Protein AF-A0A965W426-F1 (afdb_monomer_lite)

Secondary structure (DSSP, 8-state):
-PPPPGGGSPPPSS--TT-EEEEEE-SSSS-EEEEEEHHHHHTS-S----S------SS------S------SS----SS-----TT--S--EEEEETTEEEEEEEETTTTEEEES-SS-SSSEEE-SS-----S----SSTT--PPTT-EEE-SSEEEEEEETTEEEEEE----

Foldseek 3Di:
DDDDDPVRDDDDPDDDQQDWDWDFDDPDNDTDTDIDGNCNQPPPDPDDDDPDDDDDDPDDDDDPDPDDDDPDPDDDDDPDDDDDPPVLDQDKDADDDPPARRCWIQGSVVCAIEHRDHDAPDNYHYPDPDDDDPDADDAPDQQHQDAAQDWGHDPFWIWGRNHGRGIDIDTDDDD

Radius of gyration: 30.1 Å; chains: 1; bounding box: 62×37×84 Å

Sequence (175 aa):
MADKKVTQLTALTAPANNDILLIVDDPSGAPVSKKITIENLLGNTTRLTIASANVASNSTFTLAAEDFVFDANVSTTFTRGLVINEDGADSDTRIESDNSANALFVDASTDRVGVLCNDPNTAIDINSNSIRIRTSSTPASSSDAWKAGTIRWDTNYIYVAVADGTIKRASLLTF

pLDDT: mean 92.24, std 7.51, range [57.41, 98.62]

Structure (mmCIF, N/CA/C/O backbone):
data_AF-A0A965W426-F1
#
_entry.id   AF-A0A965W426-F1
#
loop_
_atom_site.group_PDB
_atom_site.id
_atom_site.type_symbol
_atom_site.label_atom_id
_atom_site.label_alt_id
_atom_site.label_comp_id
_atom_site.label_asym_id
_atom_site.label_entity_id
_atom_site.label_seq_id
_atom_site.pdbx_PDB_ins_code
_atom_site.Cartn_x
_atom_site.Cartn_y
_atom_site.Cartn_z
_atom_site.occupancy
_atom_site.B_iso_or_equiv
_atom_site.auth_seq_id
_atom_site.auth_comp_id
_atom_site.auth_asym_id
_atom_site.auth_atom_id
_atom_site.pdbx_PDB_model_num
ATOM 1 N N . MET A 1 1 ? -25.844 -16.690 55.870 1.00 57.41 1 MET A N 1
ATOM 2 C CA . MET A 1 1 ? -24.480 -16.521 55.319 1.00 57.41 1 MET A CA 1
ATOM 3 C C . MET A 1 1 ? -24.112 -15.064 55.554 1.00 57.41 1 MET A C 1
ATOM 5 O O . MET A 1 1 ? -24.983 -14.237 55.339 1.00 57.41 1 MET A O 1
ATOM 9 N N . ALA A 1 2 ? -22.939 -14.754 56.111 1.00 73.62 2 ALA A N 1
ATOM 10 C CA . ALA A 1 2 ? -22.577 -13.364 56.406 1.00 73.62 2 ALA A CA 1
ATOM 11 C C . ALA A 1 2 ? -22.294 -12.593 55.107 1.00 73.62 2 ALA A C 1
ATOM 13 O O . ALA A 1 2 ? -21.660 -13.147 54.204 1.00 73.62 2 ALA A O 1
ATOM 14 N N . ASP A 1 3 ? -22.735 -11.338 55.032 1.00 80.31 3 ASP A N 1
ATOM 15 C CA . ASP A 1 3 ? -22.414 -10.454 53.913 1.00 80.31 3 ASP A CA 1
ATOM 16 C C . ASP A 1 3 ? -20.900 -10.237 53.843 1.00 80.31 3 ASP A C 1
ATOM 18 O O . ASP A 1 3 ? -20.240 -9.956 54.849 1.00 80.31 3 ASP A O 1
ATOM 22 N N . LYS A 1 4 ? -20.331 -10.388 52.646 1.00 82.12 4 LYS A N 1
ATOM 23 C CA . LYS A 1 4 ? -18.908 -10.139 52.404 1.00 82.12 4 LYS A CA 1
ATOM 24 C C . LYS A 1 4 ? -18.717 -8.713 51.910 1.00 82.12 4 LYS A C 1
ATOM 26 O O . LYS A 1 4 ? -19.461 -8.242 51.053 1.00 82.12 4 LYS A O 1
ATOM 31 N N . LYS A 1 5 ? -17.678 -8.038 52.405 1.00 84.38 5 LYS A N 1
ATOM 32 C CA . LYS A 1 5 ? -17.234 -6.758 51.833 1.00 84.38 5 LYS A CA 1
ATOM 33 C C . LYS A 1 5 ?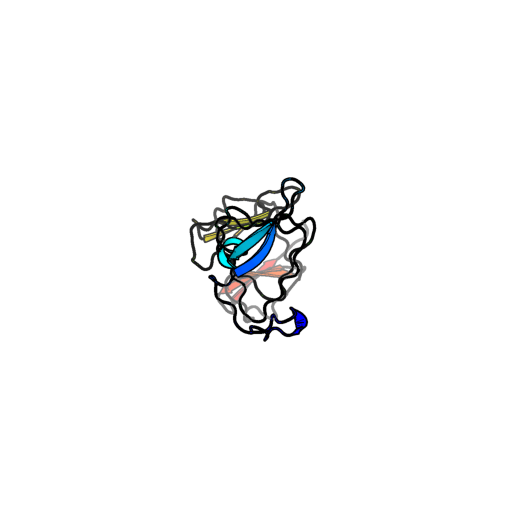 -16.708 -6.992 50.412 1.00 84.38 5 LYS A C 1
ATOM 35 O O . LYS A 1 5 ? -16.166 -8.059 50.134 1.00 84.38 5 LYS A O 1
ATOM 40 N N . VAL A 1 6 ? -16.791 -5.986 49.536 1.00 81.44 6 VAL A N 1
ATOM 41 C CA . VAL A 1 6 ? -16.326 -6.075 48.132 1.00 81.44 6 VAL A CA 1
ATOM 42 C C . VAL A 1 6 ? -14.866 -6.537 48.033 1.00 81.44 6 VAL A C 1
ATOM 44 O O . VAL A 1 6 ? -14.531 -7.380 47.211 1.00 81.44 6 VAL A O 1
ATOM 47 N N . THR A 1 7 ? -14.003 -6.070 48.937 1.00 85.12 7 THR A N 1
ATOM 48 C CA . THR A 1 7 ? -12.586 -6.466 49.007 1.00 85.12 7 THR A CA 1
ATOM 49 C C . THR A 1 7 ? -12.349 -7.917 49.446 1.00 85.12 7 THR A C 1
ATOM 51 O O . THR A 1 7 ? -11.224 -8.397 49.372 1.00 85.12 7 THR A O 1
ATOM 54 N N . GLN A 1 8 ? -13.384 -8.620 49.917 1.00 92.50 8 GLN A N 1
ATOM 55 C CA . GLN A 1 8 ? -13.345 -10.029 50.328 1.00 92.50 8 GLN A CA 1
ATOM 56 C C . GLN A 1 8 ? -13.982 -10.959 49.282 1.00 92.50 8 GLN A C 1
ATOM 58 O O . GLN A 1 8 ? -14.118 -12.163 49.529 1.00 92.50 8 GLN A O 1
ATOM 63 N N . LEU A 1 9 ? -14.423 -10.411 48.145 1.00 86.88 9 LEU A N 1
ATOM 64 C CA . LEU A 1 9 ? -14.942 -11.198 47.035 1.00 86.88 9 LEU A CA 1
ATOM 65 C C . LEU A 1 9 ? -13.795 -11.942 46.345 1.00 86.88 9 LEU A C 1
ATOM 67 O O . LEU A 1 9 ? -12.697 -11.414 46.174 1.00 86.88 9 LEU A O 1
ATOM 71 N N . THR A 1 10 ? -14.053 -13.187 45.956 1.00 89.88 10 THR A N 1
ATOM 72 C CA . THR A 1 10 ? -13.118 -13.970 45.147 1.00 89.88 10 THR A CA 1
ATOM 73 C C . THR A 1 10 ? -13.030 -13.348 43.755 1.00 89.88 10 THR A C 1
ATOM 75 O O . THR A 1 10 ? -14.061 -13.124 43.123 1.00 89.88 10 THR A O 1
ATOM 78 N N . ALA A 1 11 ? -11.815 -13.065 43.282 1.00 90.62 11 ALA A N 1
ATOM 79 C CA . ALA A 1 11 ? -11.602 -12.511 41.949 1.00 90.62 11 ALA A CA 1
ATOM 80 C C . ALA A 1 11 ? -12.058 -13.498 40.865 1.00 90.62 11 ALA A C 1
ATOM 82 O O . ALA A 1 11 ? -11.705 -14.678 40.899 1.00 90.62 11 ALA A O 1
ATOM 83 N N . LEU A 1 12 ? -12.818 -12.994 39.895 1.00 90.50 12 LEU A N 1
ATOM 84 C CA . LEU A 1 12 ? -13.185 -13.731 38.694 1.00 90.50 12 LEU A CA 1
ATOM 85 C C . LEU A 1 12 ? -12.091 -13.537 37.638 1.00 90.50 12 LEU A C 1
ATOM 87 O O . LEU A 1 12 ? -11.738 -12.404 37.322 1.00 90.50 12 LEU A O 1
ATOM 91 N N . THR A 1 13 ? -11.545 -14.629 37.101 1.00 91.94 13 THR A N 1
ATOM 92 C CA . THR A 1 13 ? -10.430 -14.587 36.134 1.00 91.94 13 THR A CA 1
ATOM 93 C C . THR A 1 13 ? -10.863 -14.763 34.678 1.00 91.94 13 THR A C 1
ATOM 95 O O . THR A 1 13 ? -10.058 -14.529 33.782 1.00 91.94 13 THR A O 1
ATOM 98 N N . ALA A 1 14 ? -12.115 -15.157 34.432 1.00 90.44 14 ALA A N 1
ATOM 99 C CA . ALA A 1 14 ? -12.672 -15.383 33.099 1.00 90.44 14 ALA A CA 1
ATOM 100 C C . ALA A 1 14 ? -14.179 -15.046 33.085 1.00 90.44 14 ALA A C 1
ATOM 102 O O . ALA A 1 14 ? -14.997 -15.941 33.301 1.00 90.44 14 ALA A O 1
ATOM 103 N N . PRO A 1 15 ? -14.557 -13.767 32.911 1.00 90.56 15 PRO A N 1
ATOM 104 C CA . PRO A 1 15 ? -15.959 -13.364 32.850 1.00 90.56 15 PRO A CA 1
ATOM 105 C C . PRO A 1 15 ? -16.661 -13.875 31.581 1.00 90.56 15 PRO A C 1
ATOM 107 O O . PRO A 1 15 ? -16.060 -13.929 30.508 1.00 90.56 15 PRO A O 1
ATOM 110 N N . ALA A 1 16 ? -17.942 -14.212 31.704 1.00 91.31 16 ALA A N 1
ATOM 111 C CA . ALA A 1 16 ? -18.849 -14.572 30.619 1.00 91.31 16 ALA A CA 1
ATOM 112 C C . ALA A 1 16 ? -19.766 -13.395 30.232 1.00 91.31 16 ALA A C 1
ATOM 114 O O . ALA A 1 16 ? -20.017 -12.488 31.021 1.00 91.31 16 ALA A O 1
ATOM 115 N N . ASN A 1 17 ? -20.333 -13.419 29.021 1.00 88.25 17 ASN A N 1
ATOM 116 C CA . ASN A 1 17 ? -21.174 -12.328 28.495 1.00 88.25 17 ASN A CA 1
ATOM 117 C C . ASN A 1 17 ? -22.412 -12.011 29.357 1.00 88.25 17 ASN A C 1
ATOM 119 O O . ASN A 1 17 ? -22.859 -10.863 29.413 1.00 88.25 17 ASN A O 1
ATOM 123 N N . ASN A 1 18 ? -22.962 -13.024 30.029 1.00 90.44 18 ASN A N 1
ATOM 124 C CA . ASN A 1 18 ? -24.129 -12.903 30.900 1.00 90.44 18 ASN A CA 1
ATOM 125 C C . ASN A 1 18 ? -23.776 -12.555 32.355 1.00 90.44 18 ASN A C 1
ATOM 127 O O . ASN A 1 18 ? -24.697 -12.373 33.159 1.00 90.44 18 ASN A O 1
ATOM 131 N N . ASP A 1 19 ? -22.487 -12.437 32.693 1.00 92.62 19 ASP A N 1
ATOM 132 C CA . ASP A 1 19 ? -22.079 -11.900 33.986 1.00 92.62 19 ASP A CA 1
ATOM 133 C C . ASP A 1 19 ? -22.571 -10.465 34.131 1.00 92.62 19 ASP A C 1
ATOM 135 O O . ASP A 1 19 ? -22.731 -9.722 33.158 1.00 92.62 19 ASP A O 1
ATOM 139 N N . ILE A 1 20 ? -22.842 -10.086 35.376 1.00 91.19 20 ILE A N 1
ATOM 140 C CA . ILE A 1 20 ? -23.488 -8.823 35.703 1.00 91.19 20 ILE A CA 1
ATOM 141 C C . ILE A 1 20 ? -22.529 -7.892 36.432 1.00 91.19 20 ILE A C 1
ATOM 143 O O . ILE A 1 20 ? -21.856 -8.280 37.386 1.00 91.19 20 ILE A O 1
ATOM 147 N N . LEU A 1 21 ? -22.532 -6.631 36.024 1.00 90.31 21 LEU A N 1
ATOM 148 C CA . LEU A 1 21 ? -22.017 -5.532 36.819 1.00 90.31 21 LEU A CA 1
ATOM 149 C C . LEU A 1 21 ? -23.187 -4.915 37.574 1.00 90.31 21 LEU A C 1
ATOM 151 O O . LEU A 1 21 ? -24.218 -4.563 36.992 1.00 90.31 21 LEU A O 1
ATOM 155 N N . LEU A 1 22 ? -23.018 -4.777 38.885 1.00 90.19 22 LEU A N 1
ATOM 156 C CA . LEU A 1 22 ? -23.871 -3.904 39.674 1.00 90.19 22 LEU A CA 1
ATOM 157 C C . LEU A 1 22 ? -23.539 -2.458 39.301 1.00 90.19 22 LEU A C 1
ATOM 159 O O . LEU A 1 22 ? -22.378 -2.054 39.349 1.00 90.19 22 LEU A O 1
ATOM 163 N N . ILE A 1 23 ? -24.562 -1.688 38.964 1.00 90.62 23 ILE A N 1
ATOM 164 C CA . ILE A 1 23 ? -24.460 -0.258 38.703 1.00 90.62 23 ILE A CA 1
ATOM 165 C C . ILE A 1 23 ? -25.363 0.495 39.674 1.00 90.62 23 ILE A C 1
ATOM 167 O O . ILE A 1 23 ? -26.430 0.013 40.064 1.00 90.62 23 ILE A O 1
ATOM 171 N N . VAL A 1 24 ? -24.934 1.692 40.052 1.00 91.00 24 VAL A N 1
ATOM 172 C CA . VAL A 1 24 ? -25.818 2.676 40.671 1.00 91.00 24 VAL A CA 1
ATOM 173 C C . VAL A 1 24 ? -26.345 3.537 39.535 1.00 91.00 24 VAL A C 1
ATOM 175 O O . VAL A 1 24 ? -25.582 4.269 38.913 1.00 91.00 24 VAL A O 1
ATOM 178 N N . ASP A 1 25 ? -27.624 3.384 39.222 1.00 89.88 25 ASP A N 1
ATOM 179 C CA . ASP A 1 25 ? -28.300 4.156 38.189 1.00 89.88 25 ASP A CA 1
ATOM 180 C C . ASP A 1 25 ? -28.950 5.382 38.825 1.00 89.88 25 ASP A C 1
ATOM 182 O O . ASP A 1 25 ? -29.784 5.247 39.724 1.00 89.88 25 ASP A O 1
ATOM 186 N N . ASP A 1 26 ? -28.547 6.567 38.374 1.00 91.94 26 ASP A N 1
ATOM 187 C CA . ASP A 1 26 ? -29.047 7.838 38.892 1.00 91.94 26 ASP A CA 1
ATOM 188 C C . ASP A 1 26 ? -29.332 8.876 37.784 1.00 91.94 26 ASP A C 1
ATOM 190 O O . ASP A 1 26 ? -28.707 9.936 37.728 1.00 91.94 26 ASP A O 1
ATO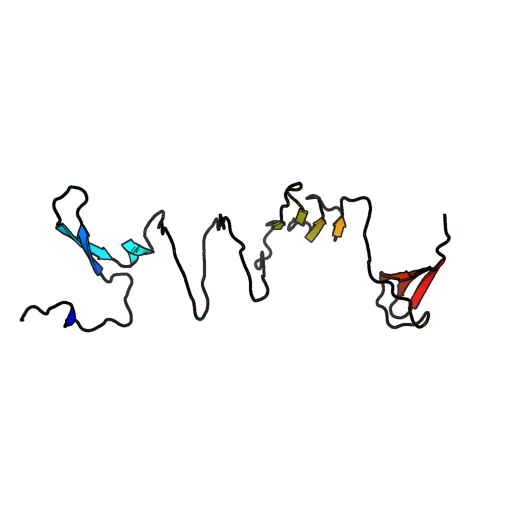M 194 N N . PRO A 1 27 ? -30.267 8.602 36.858 1.00 88.75 27 PRO A N 1
ATOM 195 C CA . PRO A 1 27 ? -30.574 9.522 35.767 1.00 88.75 27 PRO A CA 1
ATOM 196 C C . PRO A 1 27 ? -31.436 10.713 36.223 1.00 88.75 27 PRO A C 1
ATOM 198 O O . PRO A 1 27 ? -31.629 11.652 35.455 1.00 88.75 27 PRO A O 1
ATOM 201 N N . SER A 1 28 ? -31.978 10.685 37.450 1.00 87.06 28 SER A N 1
ATOM 202 C CA . SER A 1 28 ? -32.931 11.680 37.967 1.00 87.06 28 SER A CA 1
ATOM 203 C C . SER A 1 28 ? -32.664 12.154 39.406 1.00 87.06 28 SER A C 1
ATOM 205 O O . SER A 1 28 ? -33.557 12.736 40.019 1.00 87.06 28 SER A O 1
ATOM 207 N N . GLY A 1 29 ? -31.479 11.905 39.970 1.00 86.00 29 GLY A N 1
ATOM 208 C CA . GLY A 1 29 ? -31.083 12.334 41.323 1.00 86.00 29 GLY A CA 1
ATOM 209 C C . GLY A 1 29 ? -31.565 11.441 42.483 1.00 86.00 29 GLY A C 1
ATOM 210 O O . GLY A 1 29 ? -31.503 11.862 43.637 1.00 86.00 29 GLY A O 1
ATOM 211 N N . ALA A 1 30 ? -32.067 10.234 42.200 1.00 90.88 30 ALA A N 1
ATOM 212 C CA . ALA A 1 30 ? -32.447 9.217 43.180 1.00 90.88 30 ALA A CA 1
ATOM 213 C C . ALA A 1 30 ? -31.753 7.879 42.839 1.00 90.88 30 ALA A C 1
ATOM 215 O O . ALA A 1 30 ? -32.294 7.094 42.054 1.00 90.88 30 ALA A O 1
ATOM 216 N N . PRO A 1 31 ? -30.571 7.594 43.415 1.00 91.56 31 PRO A N 1
ATOM 217 C CA . PRO A 1 31 ? -29.765 6.443 43.024 1.00 91.56 31 PRO A CA 1
ATOM 218 C C . PRO A 1 31 ? -30.462 5.115 43.340 1.00 91.56 31 PRO A C 1
ATOM 220 O O . PRO A 1 31 ? -30.843 4.849 44.483 1.00 91.56 31 PRO A O 1
ATOM 223 N N . VAL A 1 32 ? -30.568 4.240 42.337 1.00 91.88 32 VAL A N 1
ATOM 224 C CA . VAL A 1 32 ? -31.073 2.867 42.480 1.00 91.88 32 VAL A CA 1
ATOM 225 C C . VAL A 1 32 ? -30.029 1.850 42.035 1.00 91.88 32 VAL A C 1
ATOM 227 O O . VAL A 1 32 ? -29.323 2.031 41.048 1.00 91.88 32 VAL A O 1
ATOM 230 N N . SER A 1 33 ? -29.931 0.736 42.757 1.00 91.25 33 SER A N 1
ATOM 231 C CA . SER A 1 33 ? -29.078 -0.381 42.345 1.00 91.25 33 SER A CA 1
ATOM 232 C C . SER A 1 33 ? -29.724 -1.133 41.183 1.00 91.25 33 SER A C 1
ATOM 234 O O . SER A 1 33 ? -30.802 -1.708 41.333 1.00 91.25 33 SER A O 1
ATOM 236 N N . LYS A 1 34 ? -29.058 -1.151 40.028 1.00 91.88 34 LYS A N 1
ATOM 237 C CA . LYS A 1 34 ? -29.443 -1.941 38.852 1.00 91.88 34 LYS A CA 1
ATOM 238 C C . LYS A 1 34 ? -28.306 -2.872 38.449 1.00 91.88 34 LYS A C 1
ATOM 240 O O . LYS A 1 34 ? -27.181 -2.746 38.916 1.00 91.88 34 LYS A O 1
ATOM 245 N N . LYS A 1 35 ? -28.602 -3.825 37.571 1.00 91.50 35 LYS A N 1
ATOM 246 C CA . LYS A 1 35 ? -27.597 -4.690 36.950 1.00 91.50 35 LYS A CA 1
ATOM 247 C C . LYS A 1 35 ? -27.516 -4.399 35.457 1.00 91.50 35 LYS A C 1
ATOM 249 O O . LYS A 1 35 ? -28.550 -4.190 34.825 1.00 91.50 35 LYS A O 1
ATOM 254 N N . ILE A 1 36 ? -26.313 -4.448 34.905 1.00 91.62 36 ILE A N 1
ATOM 255 C CA . ILE A 1 36 ? -26.055 -4.495 33.464 1.00 91.62 36 ILE A CA 1
ATOM 256 C C . ILE A 1 36 ? -25.230 -5.750 33.176 1.00 91.62 36 ILE A C 1
ATOM 258 O O . ILE A 1 36 ? -24.364 -6.100 33.974 1.00 91.62 36 ILE A O 1
ATOM 262 N N . THR A 1 37 ? -25.522 -6.475 32.098 1.00 91.44 37 THR A N 1
ATOM 263 C CA . THR A 1 37 ? -24.671 -7.597 31.672 1.00 91.44 37 THR A CA 1
ATOM 264 C C . THR A 1 37 ? -23.425 -7.073 30.959 1.00 91.44 37 THR A C 1
ATOM 266 O O . THR A 1 37 ? -23.453 -5.968 30.414 1.00 91.44 37 THR A O 1
ATOM 269 N N . ILE A 1 38 ? -22.346 -7.859 30.916 1.00 88.50 38 ILE A N 1
ATOM 270 C CA . ILE A 1 38 ? -21.148 -7.526 30.122 1.00 88.50 38 ILE A CA 1
ATOM 271 C C . ILE A 1 38 ? -21.520 -7.276 28.652 1.00 88.50 38 ILE A C 1
ATOM 273 O O . ILE A 1 38 ? -21.069 -6.303 28.052 1.00 88.50 38 ILE A O 1
ATOM 277 N N . GLU A 1 39 ? -22.404 -8.102 28.092 1.00 88.81 39 GLU A N 1
ATOM 278 C CA . GLU A 1 39 ? -22.914 -7.931 26.728 1.00 88.81 39 GLU A CA 1
ATOM 279 C C . GLU A 1 39 ? -23.676 -6.615 26.535 1.00 88.81 39 GLU A C 1
ATOM 281 O O . GLU A 1 39 ? -23.417 -5.895 25.577 1.00 88.81 39 GLU A O 1
ATOM 286 N N . ASN A 1 40 ? -24.567 -6.240 27.456 1.00 86.25 40 ASN A N 1
ATOM 287 C CA . ASN A 1 40 ? -25.291 -4.971 27.343 1.00 86.25 40 ASN A CA 1
ATOM 288 C C . ASN A 1 40 ? -24.380 -3.752 27.518 1.00 86.25 40 ASN A C 1
ATOM 290 O O . ASN A 1 40 ? -24.710 -2.676 27.028 1.00 86.25 40 ASN A O 1
ATOM 294 N N . LEU A 1 41 ? -23.241 -3.912 28.194 1.00 87.31 41 LEU A N 1
ATOM 295 C CA . LEU A 1 41 ? -22.248 -2.856 28.342 1.00 87.31 41 LEU A CA 1
ATOM 296 C C . LEU A 1 41 ? -21.362 -2.694 27.093 1.00 87.31 41 LEU A C 1
ATOM 298 O O . LEU A 1 41 ? -21.018 -1.565 26.753 1.00 87.31 41 LEU A O 1
ATOM 302 N N . LEU A 1 42 ? -20.979 -3.792 26.428 1.00 83.25 42 LEU A N 1
ATOM 303 C CA . LEU A 1 42 ? -19.929 -3.784 25.393 1.00 83.25 42 LEU A CA 1
ATOM 304 C C . LEU A 1 42 ? -20.367 -4.255 23.994 1.00 83.25 42 LEU A C 1
ATOM 306 O O . LEU A 1 42 ? -19.693 -3.922 23.026 1.00 83.25 42 LEU A O 1
ATOM 310 N N . GLY A 1 43 ? -21.448 -5.029 23.865 1.00 71.69 43 GLY A N 1
ATOM 311 C CA . GLY A 1 43 ? -21.804 -5.756 22.634 1.00 71.69 43 GLY A CA 1
ATOM 312 C C . GLY A 1 43 ? -23.232 -5.553 22.112 1.00 71.69 43 GLY A C 1
ATOM 313 O O . GLY A 1 43 ? -23.484 -5.827 20.946 1.00 71.69 43 GLY A O 1
ATOM 314 N N . ASN A 1 44 ? -24.158 -5.040 22.927 1.00 67.31 44 ASN A N 1
ATOM 315 C CA . ASN A 1 44 ? -25.567 -4.835 22.556 1.00 67.31 44 ASN A CA 1
ATOM 316 C C . ASN A 1 44 ? -25.960 -3.347 22.548 1.00 67.31 44 ASN A C 1
ATOM 318 O O . ASN A 1 44 ? -27.002 -2.950 23.070 1.00 67.31 44 ASN A O 1
ATOM 322 N N . THR A 1 45 ? -25.100 -2.488 21.997 1.00 60.16 45 THR A N 1
ATOM 323 C CA . THR A 1 45 ? -25.420 -1.065 21.815 1.00 60.16 45 THR A CA 1
ATOM 324 C C . THR A 1 45 ? -25.266 -0.685 20.350 1.00 60.16 45 THR A C 1
ATOM 326 O O . THR A 1 45 ? -24.362 -1.159 19.672 1.00 60.16 45 THR A O 1
ATOM 329 N N . THR A 1 46 ? -26.133 0.198 19.848 1.00 70.12 46 THR A N 1
ATOM 330 C CA . THR A 1 46 ? -26.007 0.769 18.494 1.00 70.12 46 THR A CA 1
ATOM 331 C C . THR A 1 46 ? -24.726 1.601 18.349 1.00 70.12 46 THR A C 1
ATOM 333 O O . THR A 1 46 ? -24.256 1.820 17.238 1.00 70.12 46 THR A O 1
ATOM 336 N N . ARG A 1 47 ? -24.168 2.092 19.471 1.00 74.50 47 ARG A N 1
ATOM 337 C CA . ARG A 1 47 ? -22.912 2.848 19.530 1.00 74.50 47 ARG A CA 1
ATOM 338 C C . ARG A 1 47 ? -22.345 2.866 20.955 1.00 74.50 47 ARG A C 1
ATOM 340 O O . ARG A 1 47 ? -23.020 3.334 21.870 1.00 74.50 47 ARG A O 1
ATOM 347 N N . LEU A 1 48 ? -21.083 2.472 21.120 1.00 83.62 48 LEU A N 1
ATOM 348 C CA . LEU A 1 48 ? -20.281 2.739 22.317 1.00 83.62 48 LEU A CA 1
ATOM 349 C C . LEU A 1 48 ? -19.393 3.963 22.046 1.00 83.62 48 LEU A C 1
ATOM 351 O O . LEU A 1 48 ? -18.599 3.956 21.111 1.00 83.62 48 LEU A O 1
ATOM 355 N N . THR A 1 49 ? -19.525 5.029 22.840 1.00 85.06 49 THR A N 1
ATOM 356 C CA . THR A 1 49 ? -18.669 6.223 22.729 1.00 85.06 49 THR A CA 1
ATOM 357 C C . THR A 1 49 ? -17.667 6.247 23.876 1.00 85.06 49 THR A C 1
ATOM 359 O O . THR A 1 49 ? -18.056 6.287 25.040 1.00 85.06 49 THR A O 1
ATOM 362 N N . ILE A 1 50 ? -16.377 6.253 23.544 1.00 86.81 50 ILE A N 1
ATOM 363 C CA . ILE A 1 50 ? -15.275 6.310 24.507 1.00 86.81 50 ILE A CA 1
ATOM 364 C C . ILE A 1 50 ? -14.460 7.568 24.204 1.00 86.81 50 ILE A C 1
ATOM 366 O O . ILE A 1 50 ? -14.004 7.745 23.080 1.00 86.81 50 ILE A O 1
ATOM 370 N N . ALA A 1 51 ? -14.281 8.448 25.192 1.00 88.31 51 ALA A N 1
ATOM 371 C CA . ALA A 1 51 ? -13.569 9.716 24.998 1.00 88.31 51 ALA A CA 1
ATOM 372 C C . ALA A 1 51 ? -12.063 9.527 24.731 1.00 88.31 51 ALA A C 1
ATOM 374 O O . ALA A 1 51 ? -11.463 10.294 23.984 1.00 88.31 51 ALA A O 1
ATOM 375 N N . SER A 1 52 ? -11.451 8.508 25.338 1.00 88.25 52 SER A N 1
ATOM 376 C CA . SER A 1 52 ? -10.076 8.090 25.066 1.00 88.25 52 SER A CA 1
ATOM 377 C C . SER A 1 52 ? -9.892 6.608 25.398 1.00 88.25 52 SER A C 1
ATOM 379 O O . SER A 1 52 ? -10.383 6.117 26.414 1.00 88.25 52 SER A O 1
ATOM 381 N N . ALA A 1 53 ? -9.187 5.881 24.532 1.00 88.19 53 ALA A N 1
ATOM 382 C CA . ALA A 1 53 ? -8.867 4.472 24.725 1.00 88.19 53 ALA A CA 1
ATOM 383 C C . ALA A 1 53 ? -7.415 4.216 24.314 1.00 88.19 53 ALA A C 1
ATOM 385 O O . ALA A 1 53 ? -6.980 4.657 23.254 1.00 88.19 53 ALA A O 1
ATOM 386 N N . ASN A 1 54 ? -6.671 3.487 25.145 1.00 89.94 54 ASN A N 1
ATOM 387 C CA . ASN A 1 54 ? -5.372 2.928 24.787 1.00 89.94 54 ASN A CA 1
ATOM 388 C C . ASN A 1 54 ? -5.507 1.403 24.802 1.00 89.94 54 ASN A C 1
ATOM 390 O O . ASN A 1 54 ? -5.503 0.790 25.869 1.00 89.94 54 ASN A O 1
ATOM 394 N N . VAL A 1 55 ? -5.711 0.809 23.629 1.00 91.38 55 VAL A N 1
ATOM 395 C CA . VAL A 1 55 ? -5.964 -0.627 23.486 1.00 91.38 55 VAL A CA 1
ATOM 396 C C . VAL A 1 55 ? -4.663 -1.324 23.100 1.00 91.38 55 VAL A C 1
ATOM 398 O O . VAL A 1 55 ? -4.157 -1.136 21.998 1.00 91.38 55 VAL A O 1
ATOM 401 N N . ALA A 1 56 ? -4.136 -2.155 23.999 1.00 92.75 56 ALA A N 1
ATOM 402 C CA . ALA A 1 56 ? -3.015 -3.047 23.720 1.00 92.75 56 ALA A CA 1
ATOM 403 C C . ALA A 1 56 ? -3.529 -4.486 23.580 1.00 92.75 56 ALA A C 1
ATOM 405 O O . ALA A 1 56 ? -4.257 -4.972 24.447 1.00 92.75 56 ALA A O 1
ATOM 406 N N . SER A 1 57 ? -3.143 -5.177 22.507 1.00 92.69 57 SER A N 1
ATOM 407 C CA . SER A 1 57 ? -3.442 -6.599 22.307 1.00 92.69 57 SER A CA 1
ATOM 408 C C . SER A 1 57 ? -2.142 -7.387 22.122 1.00 92.69 57 SER A C 1
ATOM 410 O O . SER A 1 57 ? -1.213 -6.921 21.469 1.00 92.69 57 SER A O 1
ATOM 412 N N . ASN A 1 58 ? -2.061 -8.582 22.716 1.00 91.31 58 ASN A N 1
ATOM 413 C CA . ASN A 1 58 ? -0.887 -9.470 22.616 1.00 91.31 58 ASN A CA 1
ATOM 414 C C . ASN A 1 58 ? -0.982 -10.453 21.433 1.00 91.31 58 ASN A C 1
ATOM 416 O O . ASN A 1 58 ? -0.148 -11.345 21.292 1.00 91.31 58 ASN A O 1
ATOM 420 N N . SER A 1 59 ? -2.041 -10.350 20.633 1.00 92.62 59 SER A N 1
ATOM 421 C CA . SER A 1 59 ? -2.346 -11.244 19.519 1.00 92.62 59 SER A CA 1
ATOM 422 C C . SER A 1 59 ? -3.127 -10.444 18.473 1.00 92.62 59 SER A C 1
ATOM 424 O O . SER A 1 59 ? -2.676 -9.375 18.073 1.00 92.62 59 SER A O 1
ATOM 426 N N . THR A 1 60 ? -4.290 -10.925 18.048 1.00 90.62 60 THR A N 1
ATOM 427 C CA . THR A 1 60 ? -5.137 -10.248 17.070 1.00 90.62 60 THR A CA 1
ATOM 428 C C . THR A 1 60 ? -6.114 -9.295 17.749 1.00 90.62 60 THR A C 1
ATOM 430 O O . THR A 1 60 ? -6.778 -9.645 18.724 1.00 90.62 60 THR A O 1
ATOM 433 N N . PHE A 1 61 ? -6.240 -8.103 17.181 1.00 92.06 61 PHE A N 1
ATOM 434 C CA . PHE A 1 61 ? -7.365 -7.210 17.402 1.00 92.06 61 PHE A CA 1
ATOM 435 C C . PHE A 1 61 ? -8.164 -7.138 16.099 1.00 92.06 61 PHE A C 1
ATOM 437 O O . PHE A 1 61 ? -7.628 -6.701 15.083 1.00 92.06 61 PHE A O 1
ATOM 444 N N . THR A 1 62 ? -9.414 -7.604 16.120 1.00 90.06 62 THR A N 1
ATOM 445 C CA . THR A 1 62 ? -10.302 -7.608 14.948 1.00 90.06 62 THR A CA 1
ATOM 446 C C . THR A 1 62 ? -11.369 -6.535 15.108 1.00 90.06 62 THR A C 1
ATOM 448 O O . THR A 1 62 ? -12.063 -6.497 16.123 1.00 90.06 62 THR A O 1
ATOM 451 N N . LEU A 1 63 ? -11.528 -5.703 14.082 1.00 89.12 63 LEU A N 1
ATOM 452 C CA . LEU A 1 63 ? -12.610 -4.733 13.949 1.00 89.12 63 LEU A CA 1
ATOM 453 C C . LEU A 1 63 ? -13.464 -5.128 12.742 1.00 89.12 63 LEU A C 1
ATOM 455 O O . LEU A 1 63 ? -13.052 -4.918 11.609 1.00 89.12 63 LEU A O 1
ATOM 459 N N . ALA A 1 64 ? -14.629 -5.726 12.986 1.00 86.44 64 ALA A N 1
ATOM 460 C CA . ALA A 1 64 ? -15.583 -6.108 11.942 1.00 86.44 64 ALA A CA 1
ATOM 461 C C . ALA A 1 64 ? -16.659 -5.020 11.785 1.00 86.44 64 ALA A C 1
ATOM 463 O O . ALA A 1 64 ? -17.825 -5.238 12.105 1.00 86.44 64 ALA A O 1
ATOM 464 N N . ALA A 1 65 ? -16.235 -3.817 11.397 1.00 83.50 65 ALA A N 1
ATOM 465 C CA . ALA A 1 65 ? -17.130 -2.698 11.117 1.00 83.50 65 ALA A CA 1
ATOM 466 C C . ALA A 1 65 ? -17.327 -2.556 9.603 1.00 83.50 65 ALA A C 1
ATOM 468 O O . ALA A 1 65 ? -16.373 -2.754 8.858 1.00 83.50 65 ALA A O 1
ATOM 469 N N . GLU A 1 66 ? -18.537 -2.186 9.172 1.00 85.81 66 GLU A N 1
ATOM 470 C CA . GLU A 1 66 ? -18.810 -1.816 7.772 1.00 85.81 66 GLU A CA 1
ATOM 471 C C . GLU A 1 66 ? -17.963 -0.599 7.370 1.00 85.81 66 GLU A C 1
ATOM 473 O O . GLU A 1 66 ? -17.254 -0.627 6.370 1.00 85.81 66 GLU A O 1
ATOM 478 N N . ASP A 1 67 ? -17.957 0.427 8.229 1.00 86.88 67 ASP A N 1
ATOM 479 C CA . ASP A 1 67 ? -17.105 1.604 8.102 1.00 86.88 67 ASP A CA 1
ATOM 480 C C . ASP A 1 67 ? -16.127 1.675 9.272 1.00 86.88 67 ASP A C 1
ATOM 482 O O . ASP A 1 67 ? -16.515 1.681 10.446 1.00 86.88 67 ASP A O 1
ATOM 486 N N . PHE A 1 68 ? -14.844 1.815 8.955 1.00 90.00 68 PHE A N 1
ATOM 487 C CA . PHE A 1 68 ? -13.819 2.131 9.936 1.00 90.00 68 PHE A CA 1
ATOM 488 C C . PHE A 1 68 ? -13.117 3.431 9.561 1.00 90.00 68 PHE A C 1
ATOM 490 O O . PHE A 1 68 ? -12.321 3.487 8.627 1.00 90.00 68 PHE A O 1
ATOM 497 N N . VAL A 1 69 ? -13.428 4.492 10.305 1.00 88.44 69 VAL A N 1
ATOM 498 C CA . VAL A 1 69 ? -12.901 5.835 10.052 1.00 88.44 69 VAL A CA 1
ATOM 499 C C . VAL A 1 69 ? -11.879 6.195 11.121 1.00 88.44 69 VAL A C 1
ATOM 501 O O . VAL A 1 69 ? -12.197 6.283 12.307 1.00 88.44 69 VAL A O 1
ATOM 504 N N . PHE A 1 70 ? -10.652 6.465 10.687 1.00 86.12 70 PHE A N 1
ATOM 505 C CA . PHE A 1 70 ? -9.649 7.127 11.510 1.00 86.12 70 PHE A CA 1
ATOM 506 C C . PHE A 1 70 ? -9.773 8.642 11.348 1.00 86.12 70 PHE A C 1
ATOM 508 O O . PHE A 1 70 ? -9.034 9.252 10.580 1.00 86.12 70 PHE A O 1
ATOM 515 N N . ASP A 1 71 ? -10.691 9.259 12.092 1.00 84.06 71 ASP A N 1
ATOM 516 C CA . ASP A 1 71 ? -10.772 10.723 12.202 1.00 84.06 71 ASP A CA 1
ATOM 517 C C . ASP A 1 71 ? -9.784 11.222 13.268 1.00 84.06 71 ASP A C 1
ATOM 519 O O . ASP A 1 71 ? -10.139 11.756 14.322 1.00 84.06 71 ASP A O 1
ATOM 523 N N . ALA A 1 72 ? -8.506 10.907 13.063 1.00 66.56 72 ALA A N 1
ATOM 524 C CA . ALA A 1 72 ? -7.448 11.350 13.948 1.00 66.56 72 ALA A CA 1
ATOM 525 C C . ALA A 1 72 ? -6.852 12.650 13.401 1.00 66.56 72 ALA A C 1
ATOM 527 O O . ALA A 1 72 ? -6.293 12.672 12.310 1.00 66.56 72 ALA A O 1
ATOM 528 N N . ASN A 1 73 ? -6.814 13.704 14.221 1.00 67.75 73 ASN A N 1
ATOM 529 C CA . ASN A 1 73 ? -5.938 14.867 13.995 1.00 67.75 73 ASN A CA 1
ATOM 530 C C . ASN A 1 73 ? -4.427 14.510 14.132 1.00 67.75 73 ASN A C 1
ATOM 532 O O . ASN A 1 73 ? -3.595 15.386 14.362 1.00 67.75 73 ASN A O 1
ATOM 536 N N . VAL A 1 74 ? -4.066 13.220 14.089 1.00 75.56 74 VAL A N 1
ATOM 537 C CA . VAL A 1 74 ? -2.748 12.648 14.412 1.00 75.56 74 VAL A CA 1
ATOM 538 C C . VAL A 1 74 ? -2.431 11.506 13.432 1.00 75.56 74 VAL A C 1
ATOM 540 O O . VAL A 1 74 ? -3.326 10.926 12.831 1.00 75.56 74 VAL A O 1
ATOM 543 N N . SER A 1 75 ? -1.149 11.164 13.285 1.00 84.69 75 SER A N 1
ATOM 544 C CA . SER A 1 75 ? -0.661 10.077 12.424 1.00 84.69 75 SER A CA 1
ATOM 545 C C . SER A 1 75 ? -1.108 8.677 12.877 1.00 84.69 75 SER A C 1
ATOM 547 O O . SER A 1 75 ? -0.968 8.317 14.047 1.00 84.69 75 SER A O 1
ATOM 549 N N . THR A 1 76 ? -1.539 7.846 11.926 1.00 90.50 76 THR A N 1
ATOM 550 C CA . THR A 1 76 ? -1.616 6.384 12.070 1.00 90.50 76 THR A CA 1
ATOM 551 C C . THR A 1 76 ? -0.274 5.760 11.685 1.00 90.50 76 THR A C 1
ATOM 553 O O . THR A 1 76 ? 0.221 5.992 10.584 1.00 90.50 76 THR A O 1
ATOM 556 N N . THR A 1 77 ? 0.329 4.946 12.556 1.00 92.06 77 THR A N 1
ATOM 557 C CA . THR A 1 77 ? 1.622 4.291 12.277 1.00 92.06 77 THR A CA 1
ATOM 558 C C . THR A 1 77 ? 1.502 2.772 12.316 1.00 92.06 77 THR A C 1
ATOM 560 O O . THR A 1 77 ? 1.119 2.204 13.336 1.00 92.06 77 THR A O 1
ATOM 563 N N . PHE A 1 78 ? 1.913 2.111 11.231 1.00 93.00 78 PHE A N 1
ATOM 564 C CA . PHE A 1 78 ? 2.100 0.662 11.169 1.00 93.00 78 PHE A CA 1
ATOM 565 C C . PHE A 1 78 ? 3.588 0.341 11.345 1.00 93.00 78 PHE A C 1
ATOM 567 O O . PHE A 1 78 ? 4.428 0.813 10.584 1.00 93.00 78 PHE A O 1
ATOM 574 N N . THR A 1 79 ? 3.942 -0.458 12.354 1.00 94.50 79 THR A N 1
ATOM 575 C CA . THR A 1 79 ? 5.341 -0.865 12.609 1.00 94.50 79 THR A CA 1
ATOM 576 C C . THR A 1 79 ? 5.780 -2.068 11.766 1.00 94.50 79 THR A C 1
ATOM 578 O O . THR A 1 79 ? 6.946 -2.462 11.795 1.00 94.50 79 THR A O 1
ATOM 581 N N . ARG A 1 80 ? 4.845 -2.661 11.013 1.00 94.81 80 ARG A N 1
ATOM 582 C CA . ARG A 1 80 ? 5.042 -3.748 10.044 1.00 94.81 80 ARG A CA 1
ATOM 583 C C . ARG A 1 80 ? 4.226 -3.449 8.777 1.00 94.81 80 ARG A C 1
ATOM 585 O O . ARG A 1 80 ? 3.619 -2.389 8.676 1.00 94.81 80 ARG A O 1
ATOM 592 N N . GLY A 1 81 ? 4.235 -4.372 7.814 1.00 94.06 81 GLY A N 1
ATOM 593 C CA . GLY A 1 81 ? 3.470 -4.240 6.572 1.00 94.06 81 GLY A CA 1
ATOM 594 C C . GLY A 1 81 ? 1.956 -4.155 6.787 1.00 94.06 81 GLY A C 1
ATOM 595 O O . GLY A 1 81 ? 1.438 -4.597 7.814 1.00 94.06 81 GLY A O 1
ATOM 596 N N . LEU A 1 82 ? 1.279 -3.609 5.781 1.00 95.25 82 LEU A N 1
ATOM 597 C CA . LEU A 1 82 ? -0.167 -3.463 5.694 1.00 95.25 82 LEU A CA 1
ATOM 598 C C . LEU A 1 82 ? -0.651 -4.217 4.451 1.00 95.25 82 LEU A C 1
ATOM 600 O O . LEU A 1 82 ? -0.065 -4.071 3.381 1.00 95.25 82 LEU A O 1
ATOM 604 N N . VAL A 1 83 ? -1.703 -5.013 4.615 1.00 96.00 83 VAL A N 1
ATOM 605 C CA . VAL A 1 83 ? -2.433 -5.655 3.520 1.00 96.00 83 VAL A CA 1
ATOM 606 C C . VAL A 1 83 ? -3.810 -5.003 3.474 1.00 96.00 83 VAL A C 1
ATOM 608 O O . VAL A 1 83 ? -4.476 -4.912 4.504 1.00 96.00 83 VAL A O 1
ATOM 611 N N . ILE A 1 84 ? -4.198 -4.502 2.305 1.00 96.38 84 ILE A N 1
ATOM 612 C CA . ILE A 1 84 ? -5.489 -3.854 2.055 1.00 96.38 84 ILE A CA 1
ATOM 613 C C . ILE A 1 84 ? -6.195 -4.683 0.994 1.00 96.38 84 ILE A C 1
ATOM 615 O O . ILE A 1 84 ? -5.552 -5.090 0.029 1.00 96.38 84 ILE A O 1
ATOM 619 N N . ASN A 1 85 ? -7.500 -4.894 1.181 1.00 95.38 85 ASN A N 1
ATOM 620 C CA . ASN A 1 85 ? -8.338 -5.664 0.267 1.00 95.38 85 ASN A CA 1
ATOM 621 C C . ASN A 1 85 ? -7.833 -7.107 0.050 1.00 95.38 85 ASN A C 1
ATOM 623 O O . ASN A 1 85 ? -7.681 -7.563 -1.078 1.00 95.38 85 ASN A O 1
ATOM 627 N N . GLU A 1 86 ? -7.560 -7.829 1.142 1.00 96.62 86 GLU A N 1
ATOM 628 C CA . GLU A 1 86 ? -7.042 -9.208 1.070 1.00 96.62 86 GLU A CA 1
ATOM 629 C C . GLU A 1 86 ? -8.030 -10.194 0.433 1.00 96.62 86 GLU A C 1
ATOM 631 O O . GLU A 1 86 ? -7.623 -11.181 -0.174 1.00 96.62 86 GLU A O 1
ATOM 636 N N . ASP A 1 87 ? -9.329 -9.902 0.514 1.00 95.00 87 ASP A N 1
ATOM 637 C CA . ASP A 1 87 ? -10.360 -10.707 -0.142 1.00 95.00 87 ASP A CA 1
ATOM 638 C C . ASP A 1 87 ? -10.404 -10.479 -1.666 1.00 95.00 87 ASP A C 1
ATOM 640 O O . ASP A 1 87 ? -11.097 -11.211 -2.374 1.00 95.00 87 ASP A O 1
ATOM 644 N N . GLY A 1 88 ? -9.671 -9.480 -2.182 1.00 94.69 88 GLY A N 1
ATOM 645 C CA . GLY A 1 88 ? -9.622 -9.147 -3.606 1.00 94.69 88 GLY A CA 1
ATOM 646 C C . GLY A 1 88 ? -10.958 -8.646 -4.156 1.00 94.69 88 GLY A C 1
ATOM 647 O O . GLY A 1 88 ? -11.307 -8.950 -5.295 1.00 94.69 88 GLY A O 1
ATOM 648 N N . ALA A 1 89 ? -11.737 -7.927 -3.345 1.00 96.38 89 ALA A N 1
ATOM 649 C CA . ALA A 1 89 ? -12.998 -7.337 -3.776 1.00 96.38 89 ALA A CA 1
ATOM 650 C C . ALA A 1 89 ? -12.767 -6.231 -4.818 1.00 96.38 89 ALA A C 1
ATOM 652 O O . ALA A 1 89 ? -11.700 -5.618 -4.851 1.00 96.38 89 ALA A O 1
ATOM 653 N N . ASP A 1 90 ? -13.791 -5.926 -5.615 1.00 97.44 90 ASP A N 1
ATOM 654 C CA . ASP A 1 90 ? -13.824 -4.739 -6.479 1.00 97.44 90 ASP A CA 1
ATOM 655 C C . ASP A 1 90 ? -14.043 -3.469 -5.628 1.00 97.44 90 ASP A C 1
ATOM 657 O O . ASP A 1 90 ? -15.114 -2.862 -5.611 1.00 97.44 90 ASP A O 1
ATOM 661 N N . SER A 1 91 ? -13.039 -3.169 -4.804 1.00 95.75 91 SER A N 1
ATOM 662 C CA . SER A 1 91 ? -13.019 -2.105 -3.806 1.00 95.75 91 SER A CA 1
ATOM 663 C C . SER A 1 91 ? -11.727 -1.312 -3.946 1.00 95.75 91 SER A C 1
ATOM 665 O O . SER A 1 91 ? -10.650 -1.753 -3.530 1.00 95.75 91 SER A O 1
ATOM 667 N N . ASP A 1 92 ? -11.845 -0.119 -4.515 1.00 97.44 92 ASP A N 1
ATOM 668 C CA . ASP A 1 92 ? -10.706 0.748 -4.787 1.00 97.44 92 ASP A CA 1
ATOM 669 C C . ASP A 1 92 ? -9.989 1.213 -3.515 1.00 97.44 92 ASP A C 1
ATOM 671 O O . ASP A 1 92 ? -10.587 1.424 -2.456 1.00 97.44 92 ASP A O 1
ATOM 675 N N . THR A 1 93 ? -8.684 1.460 -3.636 1.00 97.81 93 THR A N 1
ATOM 676 C CA . THR A 1 93 ? -7.888 2.092 -2.575 1.00 97.81 93 THR A CA 1
AT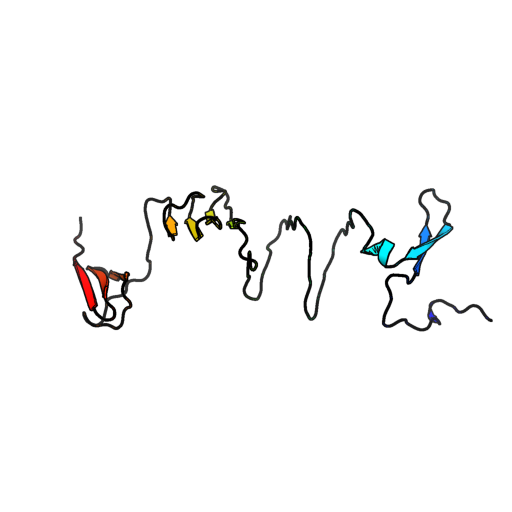OM 677 C C . THR A 1 93 ? -7.434 3.472 -3.021 1.00 97.81 93 THR A C 1
ATOM 679 O O . THR A 1 93 ? -6.776 3.617 -4.049 1.00 97.81 93 THR A O 1
ATOM 682 N N . ARG A 1 94 ? -7.731 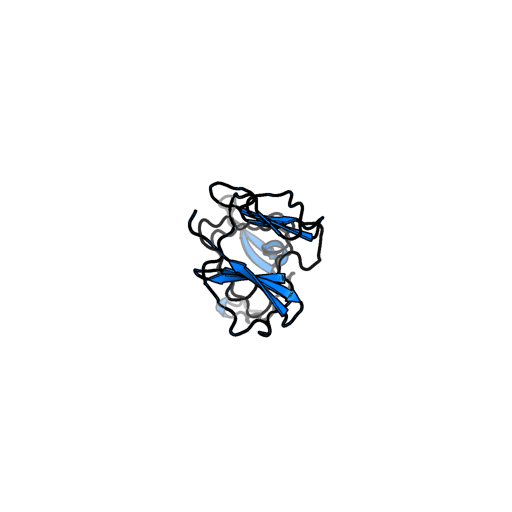4.496 -2.217 1.00 97.62 94 ARG A N 1
ATOM 683 C CA . ARG A 1 94 ? -7.402 5.893 -2.518 1.00 97.62 94 ARG A CA 1
ATOM 684 C C . ARG A 1 94 ? -6.574 6.524 -1.405 1.00 97.62 94 ARG A C 1
ATOM 686 O O . ARG A 1 94 ? -6.925 6.429 -0.233 1.00 97.62 94 ARG A O 1
ATOM 693 N N . ILE A 1 95 ? -5.496 7.201 -1.787 1.00 97.44 95 ILE A N 1
ATOM 694 C CA . ILE A 1 95 ? -4.704 8.070 -0.915 1.00 97.44 95 ILE A CA 1
ATOM 695 C C . ILE A 1 95 ? -4.772 9.486 -1.478 1.00 97.44 95 ILE A C 1
ATOM 697 O O . ILE A 1 95 ? -4.419 9.726 -2.637 1.00 97.44 95 ILE A O 1
ATOM 701 N N . GLU A 1 96 ? -5.206 10.419 -0.638 1.00 96.38 96 GLU A N 1
ATOM 702 C CA . GLU A 1 96 ? -5.398 11.822 -1.002 1.00 96.38 96 GLU A CA 1
ATOM 703 C C . GLU A 1 96 ? -4.198 12.688 -0.574 1.00 96.38 96 GLU A C 1
ATOM 705 O O . GLU A 1 96 ? -3.408 12.324 0.299 1.00 96.38 96 GLU A O 1
ATOM 710 N N . SER A 1 97 ? -4.063 13.855 -1.195 1.00 96.19 97 SER A N 1
ATOM 711 C CA . SER A 1 97 ? -3.172 14.945 -0.786 1.00 96.19 97 SER A CA 1
ATOM 712 C C . SER A 1 97 ? -3.925 16.275 -0.834 1.00 96.19 97 SER A C 1
ATOM 714 O O . SER A 1 97 ? -5.037 16.335 -1.356 1.00 96.19 97 SER A O 1
ATOM 716 N N . ASP A 1 98 ? -3.302 17.365 -0.374 1.00 96.00 98 ASP A N 1
ATOM 717 C CA . ASP A 1 98 ? -3.911 18.707 -0.327 1.00 96.00 98 ASP A CA 1
ATOM 718 C C . ASP A 1 98 ? -4.513 19.182 -1.663 1.00 96.00 98 ASP A C 1
ATOM 720 O O . ASP A 1 98 ? -5.394 20.042 -1.689 1.00 96.00 98 ASP A O 1
ATOM 724 N N . ASN A 1 99 ? -4.021 18.662 -2.793 1.00 96.31 99 ASN A N 1
ATOM 725 C CA . ASN A 1 99 ? -4.423 19.104 -4.129 1.00 96.31 99 ASN A CA 1
ATOM 726 C C . ASN A 1 99 ? -4.970 17.985 -5.021 1.00 96.31 99 ASN A C 1
ATOM 728 O O . ASN A 1 99 ? -5.291 18.250 -6.179 1.00 96.31 99 ASN A O 1
ATOM 732 N N . SER A 1 100 ? -5.062 16.748 -4.529 1.00 96.88 100 SER A N 1
ATOM 733 C CA . SER A 1 100 ? -5.587 15.634 -5.316 1.00 96.88 100 SER A CA 1
ATOM 734 C C . SER A 1 100 ? -6.271 14.612 -4.428 1.00 96.88 100 SER A C 1
ATOM 736 O O . SER A 1 100 ? -5.630 14.000 -3.576 1.00 96.88 100 SER A O 1
ATOM 738 N N . ALA A 1 101 ? -7.546 14.347 -4.713 1.00 97.50 101 ALA A N 1
ATOM 739 C CA . ALA A 1 101 ? -8.253 13.217 -4.123 1.00 97.50 101 ALA A CA 1
ATOM 740 C C . ALA A 1 101 ? -7.587 11.879 -4.495 1.00 97.50 101 ALA A C 1
ATOM 742 O O . ALA A 1 101 ? -7.662 10.930 -3.738 1.00 97.50 101 ALA A O 1
ATOM 743 N N . ASN A 1 102 ? -6.889 11.795 -5.631 1.00 97.81 102 ASN A N 1
ATOM 744 C CA . ASN A 1 102 ? -6.304 10.554 -6.145 1.00 97.81 102 ASN A CA 1
ATOM 745 C C . ASN A 1 102 ? -4.791 10.713 -6.304 1.00 97.81 102 ASN A C 1
ATOM 747 O O . ASN A 1 102 ? -4.250 10.626 -7.408 1.00 97.81 102 ASN A O 1
ATOM 751 N N . ALA A 1 103 ? -4.097 11.049 -5.214 1.00 98.31 103 ALA A N 1
ATOM 752 C CA . ALA A 1 103 ? -2.646 11.206 -5.247 1.00 98.31 103 ALA A CA 1
ATOM 753 C C . ALA A 1 103 ? -1.957 9.870 -5.572 1.00 98.31 103 ALA A C 1
ATOM 755 O O . ALA A 1 103 ? -1.070 9.828 -6.427 1.00 98.31 103 ALA A O 1
ATOM 756 N N . LEU A 1 104 ? -2.431 8.789 -4.949 1.00 98.31 104 LEU A N 1
ATOM 757 C CA . LEU A 1 104 ? -2.177 7.406 -5.342 1.00 98.31 104 LEU A CA 1
ATOM 758 C C . LEU A 1 104 ? -3.504 6.648 -5.298 1.00 98.31 104 LEU A C 1
ATOM 760 O O . LEU A 1 104 ? -4.239 6.744 -4.314 1.00 98.31 104 LEU A O 1
ATOM 764 N N . PHE A 1 105 ? -3.805 5.913 -6.359 1.00 98.38 105 PHE A N 1
ATOM 765 C CA . PHE A 1 105 ? -5.065 5.204 -6.513 1.00 98.38 105 PHE A CA 1
ATOM 766 C C . PHE A 1 105 ? -4.816 3.791 -7.026 1.00 98.38 105 PHE A C 1
ATOM 768 O O . PHE A 1 105 ? -4.008 3.604 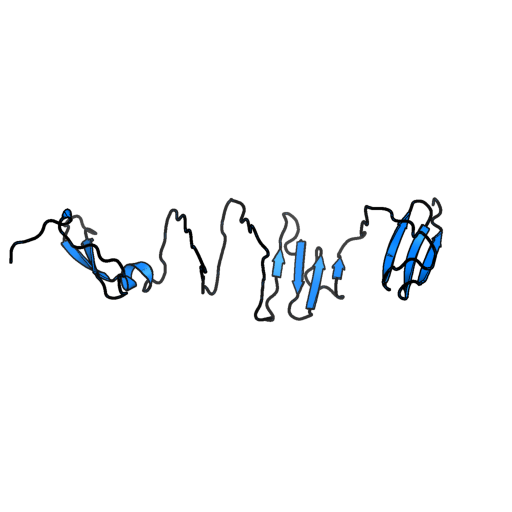-7.933 1.00 98.38 105 PHE A O 1
ATOM 775 N N . VAL A 1 106 ? -5.498 2.810 -6.447 1.00 98.44 106 VAL A N 1
ATOM 776 C CA . VAL A 1 106 ? -5.573 1.441 -6.960 1.00 98.44 106 VAL A CA 1
ATOM 777 C C . VAL A 1 106 ? -7.009 1.216 -7.401 1.00 98.44 106 VAL A C 1
ATOM 779 O O . VAL A 1 106 ? -7.902 1.229 -6.555 1.00 98.44 106 VAL A O 1
ATOM 782 N N . ASP A 1 107 ? -7.187 1.034 -8.705 1.00 98.00 107 ASP A N 1
ATOM 783 C CA . ASP A 1 107 ? -8.444 0.618 -9.321 1.00 98.00 107 ASP A CA 1
ATOM 784 C C . ASP A 1 107 ? -8.525 -0.907 -9.240 1.00 98.00 107 ASP A C 1
ATOM 786 O O . ASP A 1 107 ? -7.757 -1.616 -9.906 1.00 98.00 107 ASP A O 1
ATOM 790 N N . ALA A 1 108 ? -9.415 -1.399 -8.383 1.00 97.81 108 ALA A N 1
ATOM 791 C CA . ALA A 1 108 ? -9.583 -2.827 -8.148 1.00 97.81 108 ALA A CA 1
ATOM 792 C C . ALA A 1 108 ? -10.355 -3.519 -9.283 1.00 97.81 108 ALA A C 1
ATOM 794 O O . ALA A 1 108 ? -10.193 -4.721 -9.482 1.00 97.81 108 ALA A O 1
ATOM 795 N N . SER A 1 109 ? -11.132 -2.769 -10.069 1.00 97.25 109 SER A N 1
ATOM 796 C CA . SER A 1 109 ? -11.921 -3.306 -11.183 1.00 97.25 109 SER A CA 1
ATOM 797 C C . SER A 1 109 ? -11.063 -3.616 -12.413 1.00 97.25 109 SER A C 1
ATOM 799 O O . SER A 1 109 ? -11.409 -4.478 -13.228 1.00 97.25 109 SER A O 1
ATOM 801 N N . THR A 1 110 ? -9.937 -2.905 -12.564 1.00 97.56 110 THR A N 1
ATOM 802 C CA . THR A 1 110 ? -9.046 -3.026 -13.728 1.00 97.56 110 THR A CA 1
ATOM 803 C C . THR A 1 110 ? -7.621 -3.482 -13.410 1.00 97.56 110 THR A C 1
ATOM 805 O O . THR A 1 110 ? -6.827 -3.615 -14.348 1.00 97.56 110 THR A O 1
ATOM 808 N N . ASP A 1 111 ? -7.308 -3.764 -12.140 1.00 97.81 111 ASP A N 1
ATOM 809 C CA . ASP A 1 111 ? -5.988 -4.176 -11.634 1.00 97.81 111 ASP A CA 1
ATOM 810 C C . ASP A 1 111 ? -4.871 -3.153 -11.924 1.00 97.81 111 ASP A C 1
ATOM 812 O O . ASP A 1 111 ? -3.767 -3.500 -12.367 1.00 97.81 111 ASP A O 1
ATOM 816 N N . ARG A 1 112 ? -5.149 -1.859 -11.723 1.00 98.38 112 ARG A N 1
ATOM 817 C CA . ARG A 1 112 ? -4.243 -0.769 -12.136 1.00 98.38 112 ARG A CA 1
ATOM 818 C C . ARG A 1 112 ? -3.958 0.228 -11.034 1.00 98.38 112 ARG A C 1
ATOM 820 O O . ARG A 1 112 ? -4.752 0.443 -10.125 1.00 98.38 112 ARG A O 1
ATOM 827 N N . VAL A 1 113 ? -2.811 0.890 -11.166 1.00 98.56 113 VAL A N 1
ATOM 828 C CA . VAL A 1 113 ? -2.380 1.954 -10.263 1.00 98.56 113 VAL A CA 1
ATOM 829 C C . VAL A 1 113 ? -2.334 3.287 -11.003 1.00 98.56 113 VAL A C 1
ATOM 831 O O . VAL A 1 113 ? -1.614 3.442 -11.990 1.00 98.56 113 VAL A O 1
ATOM 834 N N . GLY A 1 114 ? -3.077 4.264 -10.493 1.00 98.44 114 GLY A N 1
ATOM 835 C CA . GLY A 1 114 ? -3.045 5.654 -10.928 1.00 98.44 114 GLY A CA 1
ATOM 836 C C . GLY A 1 114 ? -2.200 6.523 -9.998 1.00 98.44 114 GLY A C 1
ATOM 837 O O . GLY A 1 114 ? -2.269 6.414 -8.772 1.00 98.44 114 GLY A O 1
ATOM 838 N N . VAL A 1 115 ? -1.418 7.430 -10.579 1.00 98.44 115 VAL A N 1
ATOM 839 C CA . VAL A 1 115 ? -0.741 8.520 -9.868 1.00 98.44 115 VAL A CA 1
ATOM 840 C C . VAL A 1 115 ? -1.292 9.837 -10.401 1.00 98.44 115 VAL A C 1
ATOM 842 O O . VAL A 1 115 ? -1.105 10.162 -11.575 1.00 98.44 115 VAL A O 1
ATOM 845 N N . LEU A 1 116 ? -1.952 10.607 -9.528 1.00 98.00 116 LEU A N 1
ATOM 846 C CA . LEU A 1 116 ? -2.676 11.842 -9.875 1.00 98.00 116 LEU A CA 1
ATOM 847 C C . LEU A 1 116 ? -3.866 11.631 -10.843 1.00 98.00 116 LEU A C 1
ATOM 849 O O . LEU A 1 116 ? -4.283 12.564 -11.535 1.00 98.00 116 LEU A O 1
ATOM 853 N N . CYS A 1 117 ? -4.426 10.420 -10.892 1.00 97.25 117 CYS A N 1
ATOM 854 C CA . CYS A 1 117 ? -5.628 10.062 -11.652 1.00 97.25 117 CYS A CA 1
ATOM 855 C C . CYS A 1 117 ? -6.377 8.895 -10.986 1.00 97.25 117 CYS A C 1
ATOM 857 O O . CYS A 1 117 ? -5.807 8.182 -10.164 1.00 97.25 117 CYS A O 1
ATOM 859 N N . ASN A 1 118 ? -7.650 8.718 -11.345 1.00 97.25 118 ASN A N 1
ATOM 860 C CA . ASN A 1 118 ? -8.531 7.636 -10.879 1.00 97.25 118 ASN A CA 1
ATOM 861 C C . ASN A 1 118 ? -9.112 6.773 -12.009 1.00 97.25 118 ASN A C 1
ATOM 863 O O . ASN A 1 118 ? -10.007 5.981 -11.759 1.00 97.25 118 ASN A O 1
ATOM 867 N N . ASP A 1 119 ? -8.640 6.963 -13.238 1.00 97.12 119 ASP A N 1
ATOM 868 C CA . ASP A 1 119 ? -9.034 6.170 -14.407 1.00 97.12 119 ASP A CA 1
ATOM 869 C C . ASP A 1 119 ? -7.762 5.777 -15.182 1.00 97.12 119 ASP A C 1
ATOM 871 O O . ASP A 1 119 ? -7.467 6.334 -16.246 1.00 97.12 119 ASP A O 1
ATOM 875 N N . PRO A 1 120 ? -6.885 4.949 -14.574 1.00 98.19 120 PRO A N 1
ATOM 876 C CA . PRO A 1 120 ? -5.631 4.551 -15.197 1.00 98.19 120 PRO A CA 1
ATOM 877 C C . PRO A 1 120 ? -5.884 3.668 -16.429 1.00 98.19 120 PRO A C 1
ATOM 879 O O . PRO A 1 120 ? -6.527 2.619 -16.365 1.00 98.19 120 PRO A O 1
ATOM 882 N N . ASN A 1 121 ? -5.295 4.035 -17.568 1.00 97.69 121 ASN A N 1
ATOM 883 C CA . ASN A 1 121 ? -5.479 3.300 -18.828 1.00 97.69 121 ASN A CA 1
ATOM 884 C C . ASN A 1 121 ? -4.449 2.181 -19.052 1.00 97.69 121 ASN A C 1
ATOM 886 O O . ASN A 1 121 ? -4.527 1.426 -20.023 1.00 97.69 121 ASN A O 1
ATOM 890 N N . THR A 1 122 ? -3.468 2.065 -18.159 1.00 97.88 122 THR A N 1
ATOM 891 C CA . THR A 1 122 ? -2.423 1.036 -18.171 1.00 97.88 122 THR A CA 1
ATOM 892 C C . THR A 1 122 ? -2.056 0.642 -16.738 1.00 97.88 122 THR A C 1
ATOM 894 O O . THR A 1 122 ? -2.508 1.279 -15.793 1.00 97.88 122 THR A O 1
ATOM 897 N N . ALA A 1 123 ? -1.237 -0.402 -16.566 1.00 97.62 123 ALA A N 1
ATOM 898 C CA . ALA A 1 123 ? -0.887 -0.973 -15.257 1.00 97.62 123 ALA A CA 1
ATOM 899 C C . ALA A 1 123 ? -0.398 0.074 -14.240 1.00 97.62 123 ALA A C 1
ATOM 901 O O . ALA A 1 123 ? -0.777 0.030 -13.073 1.00 97.62 123 ALA A O 1
ATOM 902 N N . ILE A 1 124 ? 0.432 1.016 -14.696 1.00 97.94 124 ILE A N 1
ATOM 903 C CA . ILE A 1 124 ? 0.818 2.208 -13.939 1.00 97.94 124 ILE A CA 1
ATOM 904 C C . ILE A 1 124 ? 0.618 3.415 -14.849 1.00 97.94 124 ILE A C 1
ATOM 906 O O . ILE A 1 124 ? 1.371 3.586 -15.810 1.00 97.94 124 ILE A O 1
ATOM 910 N N . ASP A 1 125 ? -0.371 4.246 -14.539 1.00 98.31 125 ASP A N 1
ATOM 911 C CA . ASP A 1 125 ? -0.662 5.478 -15.271 1.00 98.31 125 ASP A CA 1
ATOM 912 C C . ASP A 1 125 ? -0.306 6.699 -14.414 1.00 98.31 125 ASP A C 1
ATOM 914 O O . ASP A 1 125 ? -0.677 6.788 -13.243 1.00 98.31 125 ASP A O 1
ATOM 918 N N . ILE A 1 126 ? 0.455 7.631 -14.983 1.00 98.06 126 ILE A N 1
ATOM 919 C CA . ILE A 1 126 ? 0.930 8.828 -14.288 1.00 98.06 126 ILE A CA 1
ATOM 920 C C . ILE A 1 126 ? 0.401 10.038 -15.043 1.00 98.06 126 ILE A C 1
ATOM 922 O O . ILE A 1 12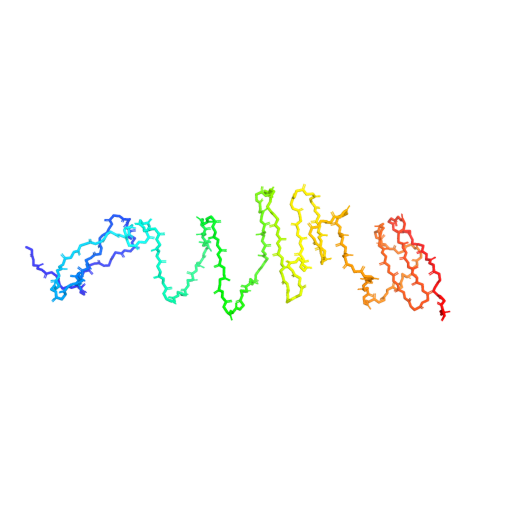6 ? 0.915 10.392 -16.106 1.00 98.06 126 ILE A O 1
ATOM 926 N N . ASN A 1 127 ? -0.571 10.726 -14.449 1.00 97.38 127 ASN A N 1
ATOM 927 C CA . ASN A 1 127 ? -1.135 11.957 -14.992 1.00 97.38 127 ASN A CA 1
ATOM 928 C C . ASN A 1 127 ? -0.220 13.156 -14.690 1.00 97.38 127 ASN A C 1
ATOM 930 O O . ASN A 1 127 ? -0.507 14.028 -13.869 1.00 97.38 127 ASN A O 1
ATOM 934 N N . SER A 1 128 ? 0.953 13.154 -15.320 1.00 96.56 128 SER A N 1
ATOM 935 C CA . SER A 1 128 ? 1.961 14.205 -15.230 1.00 96.56 128 SER A CA 1
ATOM 936 C C . SER A 1 128 ? 2.752 14.292 -16.534 1.00 96.56 128 SER A C 1
ATOM 938 O O . SER A 1 128 ? 2.680 13.423 -17.397 1.00 96.56 128 SER A O 1
ATOM 940 N N . ASN A 1 129 ? 3.546 15.347 -16.686 1.00 96.75 129 ASN A N 1
ATOM 941 C CA . ASN A 1 129 ? 4.387 15.551 -17.864 1.00 96.75 129 ASN A CA 1
ATOM 942 C C . ASN A 1 129 ? 5.796 14.953 -17.721 1.00 96.75 129 ASN A C 1
ATOM 944 O O . ASN A 1 129 ? 6.618 15.112 -18.623 1.00 96.75 129 ASN A O 1
ATOM 948 N N . SER A 1 130 ? 6.120 14.321 -16.588 1.00 95.62 130 SER A N 1
ATOM 949 C CA . SER A 1 130 ? 7.456 13.776 -16.354 1.00 95.62 130 SER A CA 1
ATOM 950 C C . SER A 1 130 ? 7.481 12.613 -15.364 1.00 95.62 130 SER A C 1
ATOM 952 O O . SER A 1 130 ? 6.675 12.525 -14.441 1.00 95.62 130 SER A O 1
ATOM 954 N N . ILE A 1 131 ? 8.480 11.744 -15.540 1.00 95.69 131 ILE A N 1
ATOM 955 C CA . ILE A 1 131 ? 8.882 10.703 -14.590 1.00 95.69 131 ILE A CA 1
ATOM 956 C C . ILE A 1 131 ? 10.366 10.917 -14.295 1.00 95.69 131 ILE A C 1
ATOM 958 O O . ILE A 1 131 ? 11.178 11.020 -15.215 1.00 95.69 131 ILE A O 1
ATOM 962 N N . ARG A 1 132 ? 10.748 10.982 -13.014 1.00 96.06 132 ARG A N 1
ATOM 963 C CA . ARG A 1 132 ? 12.142 11.224 -12.607 1.00 96.06 132 ARG A CA 1
ATOM 964 C C . ARG A 1 132 ? 12.792 9.973 -12.017 1.00 96.06 132 ARG A C 1
ATOM 966 O O . ARG A 1 132 ? 12.485 9.585 -10.894 1.00 96.06 132 ARG A O 1
ATOM 973 N N . ILE A 1 133 ? 13.797 9.439 -12.710 1.00 95.62 133 ILE A N 1
ATOM 974 C CA . ILE A 1 133 ? 14.719 8.417 -12.186 1.00 95.62 133 ILE A CA 1
ATOM 975 C C . ILE A 1 133 ? 15.969 9.137 -11.669 1.00 95.62 133 ILE A C 1
ATOM 977 O O . ILE A 1 133 ? 16.724 9.702 -12.452 1.00 95.62 133 ILE A O 1
ATOM 981 N N . ARG A 1 134 ? 16.181 9.188 -10.347 1.00 97.00 134 ARG A N 1
ATOM 982 C CA . ARG A 1 134 ? 17.218 10.064 -9.753 1.00 97.00 134 ARG A CA 1
ATOM 983 C C . ARG A 1 134 ? 18.643 9.521 -9.846 1.00 97.00 134 ARG A C 1
ATOM 985 O O . ARG A 1 134 ? 19.570 10.312 -9.980 1.00 97.00 134 ARG A O 1
ATOM 992 N N . THR A 1 135 ? 18.812 8.211 -9.738 1.00 97.19 135 THR A N 1
ATOM 993 C CA . THR A 1 135 ? 20.131 7.574 -9.652 1.00 97.19 135 THR A CA 1
ATOM 994 C C . THR A 1 135 ? 20.588 7.149 -11.042 1.00 97.19 135 THR A C 1
ATOM 996 O O . THR A 1 135 ? 19.913 6.339 -11.677 1.00 97.19 135 THR A O 1
ATOM 999 N N . SER A 1 136 ? 21.720 7.682 -11.511 1.00 97.31 136 SER A N 1
ATOM 1000 C CA . SER A 1 136 ? 22.349 7.217 -12.750 1.00 97.31 136 SER A CA 1
ATOM 1001 C C . SER A 1 136 ? 22.961 5.826 -12.565 1.00 97.31 136 SER A C 1
ATOM 1003 O O . SER A 1 136 ? 23.370 5.440 -11.468 1.00 97.31 136 SER A O 1
ATOM 1005 N N . SER A 1 137 ? 22.996 5.036 -13.635 1.00 96.69 137 SER A N 1
ATOM 1006 C CA . SER A 1 137 ? 23.531 3.677 -13.615 1.00 96.69 137 SER A CA 1
ATOM 1007 C C . SER A 1 137 ? 23.965 3.252 -15.016 1.00 96.69 137 SER A C 1
ATOM 1009 O O . SER A 1 137 ? 23.146 2.846 -15.843 1.00 96.69 137 SER A O 1
ATOM 1011 N N . THR A 1 138 ? 25.272 3.329 -15.260 1.00 97.50 138 THR A N 1
ATOM 1012 C CA . THR A 1 138 ? 25.922 2.820 -16.472 1.00 97.50 138 THR A CA 1
ATOM 1013 C C . THR A 1 138 ? 26.094 1.298 -16.361 1.00 97.50 138 THR A C 1
ATOM 1015 O O . THR A 1 138 ? 26.653 0.833 -15.365 1.00 97.50 138 THR A O 1
ATOM 1018 N N . PRO A 1 139 ? 25.647 0.498 -17.345 1.00 97.25 139 PRO A N 1
ATOM 1019 C CA . PRO A 1 139 ? 25.927 -0.935 -17.365 1.00 97.25 139 PRO A CA 1
ATOM 1020 C C . PRO A 1 139 ? 27.423 -1.194 -17.572 1.00 97.25 139 PRO A C 1
ATOM 1022 O O . PRO A 1 139 ? 28.073 -0.495 -18.352 1.00 97.25 139 PRO A O 1
ATOM 1025 N N . ALA A 1 140 ? 27.966 -2.228 -16.924 1.00 96.69 140 ALA A N 1
ATOM 1026 C CA . ALA A 1 140 ? 29.382 -2.588 -17.070 1.00 96.69 140 ALA A CA 1
ATOM 1027 C C . ALA A 1 140 ? 29.728 -3.081 -18.489 1.00 96.69 140 ALA A C 1
ATOM 1029 O O . ALA A 1 140 ? 30.841 -2.886 -18.976 1.00 96.69 140 ALA A O 1
ATOM 1030 N N . SER A 1 141 ? 28.767 -3.710 -19.168 1.00 96.38 141 SER A N 1
ATOM 1031 C CA . SER A 1 141 ? 28.861 -4.132 -20.565 1.00 96.38 141 SER A CA 1
ATOM 1032 C C . SER A 1 141 ? 27.466 -4.191 -21.196 1.00 96.38 141 SER A C 1
ATOM 1034 O O . SER A 1 141 ? 26.450 -4.096 -20.510 1.00 96.38 141 SER A O 1
ATOM 1036 N N . SER A 1 142 ? 27.386 -4.406 -22.511 1.00 96.31 142 SER A N 1
ATOM 1037 C CA . SER A 1 142 ? 26.107 -4.650 -23.198 1.00 96.31 142 SER A CA 1
ATOM 1038 C C . SER A 1 142 ? 25.439 -5.978 -22.818 1.00 96.31 142 SER A C 1
ATOM 1040 O O . SER A 1 142 ? 24.331 -6.243 -23.280 1.00 96.31 142 SER A O 1
ATOM 1042 N N . SER A 1 143 ? 26.112 -6.808 -22.017 1.00 96.31 143 SER A N 1
ATOM 1043 C CA . SER A 1 143 ? 25.637 -8.110 -21.554 1.00 96.31 143 SER A CA 1
ATOM 1044 C C . SER A 1 143 ? 25.500 -8.196 -20.030 1.00 96.31 143 SER A C 1
ATOM 1046 O O . SER A 1 143 ? 25.570 -9.286 -19.464 1.00 96.31 143 SER A O 1
ATOM 1048 N N . ASP A 1 144 ? 25.392 -7.052 -19.352 1.00 97.25 144 ASP A N 1
ATOM 1049 C CA . ASP A 1 144 ? 25.147 -7.007 -17.911 1.00 97.25 144 ASP A CA 1
ATOM 1050 C C . ASP A 1 144 ? 23.782 -7.644 -17.588 1.00 97.25 144 ASP A C 1
ATOM 1052 O O . ASP A 1 144 ? 22.853 -7.565 -18.393 1.00 97.25 144 ASP A O 1
ATOM 1056 N N . ALA A 1 145 ? 23.651 -8.286 -16.425 1.00 96.50 145 ALA A N 1
ATOM 1057 C CA . ALA A 1 145 ? 22.556 -9.203 -16.079 1.00 96.50 145 ALA A CA 1
ATOM 1058 C C . ALA A 1 145 ? 21.223 -8.498 -15.742 1.00 96.50 145 ALA A C 1
ATOM 1060 O O . ALA A 1 145 ? 20.497 -8.888 -14.825 1.00 96.50 145 ALA A O 1
ATOM 1061 N N . TRP A 1 146 ? 20.896 -7.429 -16.464 1.00 97.62 146 TRP A N 1
ATOM 1062 C CA . TRP A 1 146 ? 19.648 -6.695 -16.316 1.00 97.62 146 TRP A CA 1
ATOM 1063 C C . TRP A 1 146 ? 18.493 -7.519 -16.885 1.00 97.62 146 TRP A C 1
ATOM 1065 O O . TRP A 1 146 ? 18.651 -8.228 -17.881 1.00 97.62 146 TRP A O 1
ATOM 1075 N N . LYS A 1 147 ? 17.324 -7.404 -16.254 1.00 98.25 147 LYS A N 1
ATOM 1076 C CA . LYS A 1 147 ? 16.088 -8.027 -16.733 1.00 98.25 147 LYS A CA 1
ATOM 1077 C C . LYS A 1 147 ? 15.457 -7.211 -17.852 1.00 98.25 147 LYS A C 1
ATOM 1079 O O . LYS A 1 147 ? 15.568 -5.980 -17.849 1.00 98.25 147 LYS A O 1
ATOM 1084 N N . ALA A 1 148 ? 14.802 -7.890 -18.791 1.00 98.19 148 ALA A N 1
ATOM 1085 C CA . ALA A 1 148 ? 14.114 -7.248 -19.910 1.00 98.19 148 ALA A CA 1
ATOM 1086 C C . ALA A 1 148 ? 13.173 -6.121 -19.430 1.00 98.19 148 ALA A C 1
ATOM 1088 O O . ALA A 1 148 ? 12.524 -6.240 -18.394 1.00 98.19 148 ALA A O 1
ATOM 1089 N N . GLY A 1 149 ? 13.133 -5.006 -20.163 1.00 97.19 149 GLY A N 1
ATOM 1090 C CA . GLY A 1 149 ? 12.339 -3.819 -19.821 1.00 97.19 149 GLY A CA 1
ATOM 1091 C C . GLY A 1 149 ? 13.012 -2.842 -18.849 1.00 97.19 149 GLY A C 1
ATOM 1092 O O . GLY A 1 149 ? 12.505 -1.740 -18.656 1.00 97.19 149 GLY A O 1
ATOM 1093 N N . THR A 1 150 ? 14.168 -3.182 -18.266 1.00 97.88 150 THR A N 1
ATOM 1094 C CA . THR A 1 150 ? 14.908 -2.258 -17.388 1.00 97.88 150 THR A CA 1
ATOM 1095 C C . THR A 1 150 ? 15.372 -1.024 -18.171 1.00 97.88 150 THR A C 1
ATOM 1097 O O . THR A 1 150 ? 16.134 -1.162 -19.130 1.00 97.88 150 THR A O 1
ATOM 1100 N N . ILE A 1 151 ? 14.977 0.174 -17.725 1.00 97.56 151 ILE A N 1
ATOM 1101 C CA . ILE A 1 151 ? 15.423 1.468 -18.271 1.00 97.56 151 ILE A CA 1
ATOM 1102 C C . ILE A 1 151 ? 16.346 2.149 -17.258 1.00 97.56 151 ILE A C 1
ATOM 1104 O O . ILE A 1 151 ? 15.998 2.261 -16.083 1.00 97.56 151 ILE A O 1
ATOM 1108 N N . ARG A 1 152 ? 17.517 2.622 -17.699 1.00 97.69 152 ARG A N 1
ATOM 1109 C CA . ARG A 1 152 ? 18.454 3.413 -16.875 1.00 97.69 152 ARG A CA 1
ATOM 1110 C C . ARG A 1 152 ? 19.085 4.534 -17.694 1.00 97.69 152 ARG A C 1
ATOM 1112 O O . ARG A 1 152 ? 18.917 4.586 -18.909 1.00 97.69 152 ARG A O 1
ATOM 1119 N N . TRP A 1 153 ? 19.820 5.422 -17.035 1.00 98.31 153 TRP A N 1
ATOM 1120 C CA . TRP A 1 153 ? 20.493 6.541 -17.688 1.00 98.31 153 TRP A CA 1
ATOM 1121 C C . TRP A 1 153 ? 21.854 6.833 -17.059 1.00 98.31 153 TRP A C 1
ATOM 1123 O O . TRP A 1 153 ? 22.108 6.491 -15.901 1.00 98.31 153 TRP A O 1
ATOM 1133 N N . ASP A 1 154 ? 22.706 7.504 -17.821 1.00 97.75 154 ASP A N 1
ATOM 1134 C CA . ASP A 1 154 ? 23.851 8.259 -17.326 1.00 97.75 154 ASP A CA 1
ATOM 1135 C C . ASP A 1 154 ? 23.986 9.579 -18.100 1.00 97.75 154 ASP A C 1
ATOM 1137 O O . ASP A 1 154 ? 23.123 9.928 -18.904 1.00 97.75 154 ASP A O 1
ATOM 1141 N N . THR A 1 155 ? 25.054 10.335 -17.851 1.00 96.81 155 THR A N 1
ATOM 1142 C CA . THR A 1 155 ? 25.274 11.642 -18.487 1.00 96.81 155 THR A CA 1
ATOM 1143 C C . THR A 1 155 ? 25.248 11.591 -20.020 1.00 96.81 155 THR A C 1
ATOM 1145 O O . THR A 1 155 ? 24.930 12.595 -20.649 1.00 96.81 155 THR A O 1
ATOM 1148 N N . ASN A 1 156 ? 25.578 10.449 -20.626 1.00 97.12 156 ASN A N 1
ATOM 1149 C CA . ASN A 1 156 ? 25.784 10.317 -22.065 1.00 97.12 156 ASN A CA 1
ATOM 1150 C C . ASN A 1 156 ? 24.726 9.459 -22.761 1.00 97.12 156 ASN A C 1
ATOM 1152 O O . ASN A 1 156 ? 24.612 9.543 -23.981 1.00 97.12 156 ASN A O 1
ATOM 1156 N N . TYR A 1 157 ? 23.998 8.598 -22.047 1.00 98.06 157 TYR A N 1
ATOM 1157 C CA . TYR A 1 157 ? 23.102 7.627 -22.667 1.00 98.06 157 TYR A CA 1
ATOM 1158 C C . TYR A 1 157 ? 21.840 7.354 -21.849 1.00 98.06 157 TYR A C 1
ATOM 1160 O O . TYR A 1 157 ? 21.847 7.334 -20.618 1.00 98.06 157 TYR A O 1
ATOM 1168 N N . ILE A 1 158 ? 20.774 7.010 -22.568 1.00 98.19 158 ILE A N 1
ATOM 1169 C CA . ILE A 1 158 ? 19.674 6.202 -22.040 1.00 98.19 158 ILE A CA 1
ATOM 1170 C C . ILE A 1 158 ? 19.895 4.740 -22.438 1.00 98.19 158 ILE A C 1
ATOM 1172 O O . ILE A 1 158 ? 20.294 4.449 -23.567 1.00 98.19 158 ILE A O 1
ATOM 1176 N N . TYR A 1 159 ? 19.638 3.818 -21.517 1.00 98.38 159 TYR A N 1
ATOM 1177 C CA . TYR A 1 159 ? 19.824 2.379 -21.678 1.00 98.38 159 TYR A CA 1
ATOM 1178 C C . TYR A 1 159 ? 18.493 1.650 -21.540 1.00 98.38 159 TYR A C 1
ATOM 1180 O O . TYR A 1 159 ? 17.700 1.984 -20.661 1.00 98.38 159 TYR A O 1
ATOM 1188 N N . VAL A 1 160 ? 18.289 0.615 -22.355 1.00 98.38 160 VAL A N 1
ATOM 1189 C CA . VAL A 1 160 ? 17.141 -0.295 -22.262 1.00 98.38 160 VAL A CA 1
ATOM 1190 C C . VAL A 1 160 ? 17.619 -1.735 -22.420 1.00 98.38 160 VAL A C 1
ATOM 1192 O O . VAL A 1 160 ? 18.264 -2.079 -23.415 1.00 98.38 160 VAL A O 1
ATOM 1195 N N . ALA A 1 161 ? 17.290 -2.590 -21.455 1.00 98.31 161 ALA A N 1
ATOM 1196 C CA . ALA A 1 161 ? 17.450 -4.034 -21.595 1.00 98.31 161 ALA A CA 1
ATOM 1197 C C . ALA A 1 161 ? 16.325 -4.585 -22.485 1.00 98.31 161 ALA A C 1
ATOM 1199 O O . ALA A 1 161 ? 15.162 -4.597 -22.090 1.00 98.31 161 ALA A O 1
ATOM 1200 N N . VAL A 1 162 ? 16.656 -5.021 -23.700 1.00 98.06 162 VAL A N 1
ATOM 1201 C CA . VAL A 1 162 ? 15.669 -5.543 -24.668 1.00 98.06 162 VAL A CA 1
ATOM 1202 C C . VAL A 1 162 ? 15.400 -7.037 -24.499 1.00 98.06 162 VAL A C 1
ATOM 1204 O O . VAL A 1 162 ? 14.404 -7.547 -24.998 1.00 98.06 162 VAL A O 1
ATOM 1207 N N . ALA A 1 163 ? 16.291 -7.727 -23.796 1.00 98.25 163 ALA A N 1
ATOM 1208 C CA . ALA A 1 163 ? 16.132 -9.082 -23.296 1.00 98.25 163 ALA A CA 1
ATOM 1209 C C . ALA A 1 163 ? 16.988 -9.219 -22.030 1.00 98.25 163 ALA A C 1
ATOM 1211 O O . ALA A 1 163 ? 17.840 -8.362 -21.761 1.00 98.25 163 ALA A O 1
ATOM 1212 N N . ASP A 1 164 ? 16.789 -10.294 -21.272 1.00 98.06 164 ASP A N 1
ATOM 1213 C CA . ASP A 1 164 ? 17.653 -10.618 -20.139 1.00 98.06 164 ASP A CA 1
ATOM 1214 C C . ASP A 1 164 ? 19.115 -10.688 -20.602 1.00 98.06 164 ASP A C 1
ATOM 1216 O O . ASP A 1 164 ? 19.451 -11.409 -21.543 1.00 98.06 164 ASP A O 1
ATOM 1220 N N . GLY A 1 165 ? 19.985 -9.896 -19.975 1.00 97.19 165 GLY A N 1
ATOM 1221 C CA . GLY A 1 165 ? 21.399 -9.858 -20.348 1.00 97.19 165 GLY A CA 1
ATOM 1222 C C . GLY A 1 165 ? 21.694 -9.221 -21.710 1.00 97.19 165 GLY A C 1
ATOM 1223 O O . GLY A 1 165 ? 22.775 -9.440 -22.243 1.00 97.19 165 GLY A O 1
ATOM 1224 N N . THR A 1 166 ? 20.761 -8.480 -22.322 1.00 97.94 166 THR A N 1
ATOM 1225 C CA . THR A 1 166 ? 20.987 -7.794 -23.609 1.00 97.94 166 THR A CA 1
ATOM 1226 C C . THR A 1 166 ? 20.563 -6.333 -23.526 1.00 97.94 166 THR A C 1
ATOM 1228 O O . THR A 1 166 ? 19.372 -6.014 -23.541 1.00 97.94 166 THR A O 1
ATOM 1231 N N . ILE A 1 167 ? 21.542 -5.427 -23.490 1.00 98.62 167 ILE A N 1
ATOM 1232 C CA . ILE A 1 167 ? 21.319 -3.992 -23.289 1.00 98.62 167 ILE A CA 1
ATOM 1233 C C . ILE A 1 167 ? 21.624 -3.215 -24.566 1.00 98.62 167 ILE A C 1
ATOM 1235 O O . ILE A 1 167 ? 22.686 -3.356 -25.175 1.00 98.62 167 ILE A O 1
ATOM 1239 N N . LYS A 1 168 ? 20.691 -2.339 -24.941 1.00 98.25 168 LYS A N 1
ATOM 1240 C CA . LYS A 1 168 ? 20.871 -1.319 -25.976 1.00 98.25 168 LYS A CA 1
ATOM 1241 C C . LYS A 1 168 ? 20.907 0.064 -25.338 1.00 98.25 168 LYS A C 1
ATOM 1243 O O . LYS A 1 168 ? 20.432 0.253 -24.220 1.00 98.25 168 LYS A O 1
ATOM 1248 N N . ARG A 1 169 ? 21.475 1.036 -26.051 1.00 98.00 169 ARG A N 1
ATOM 1249 C CA . ARG A 1 169 ? 21.562 2.426 -25.598 1.00 98.00 169 ARG A CA 1
ATOM 1250 C C . ARG A 1 169 ? 21.309 3.407 -26.730 1.00 98.00 169 ARG A C 1
ATOM 1252 O O . ARG A 1 169 ? 21.603 3.087 -27.881 1.00 98.00 169 ARG A O 1
ATOM 1259 N N . ALA A 1 170 ? 20.839 4.596 -26.386 1.00 98.00 170 ALA A N 1
ATOM 1260 C CA . ALA A 1 170 ? 20.790 5.748 -27.276 1.00 98.00 170 ALA A CA 1
ATOM 1261 C C . ALA A 1 170 ? 21.600 6.896 -26.664 1.00 98.00 170 ALA A C 1
ATOM 1263 O O . ALA A 1 170 ? 21.528 7.121 -25.456 1.00 98.00 170 ALA A O 1
ATOM 1264 N N . SER A 1 171 ? 22.398 7.578 -27.487 1.00 97.75 171 SER A N 1
ATOM 1265 C CA . SER A 1 171 ? 23.217 8.713 -27.051 1.00 97.75 171 SER A CA 1
ATOM 1266 C C . SER A 1 171 ? 22.341 9.917 -26.717 1.00 97.75 171 SER A C 1
ATOM 1268 O O . SER A 1 171 ? 21.439 10.259 -27.479 1.00 97.75 171 SER A O 1
ATOM 1270 N N . LEU A 1 172 ? 22.638 10.573 -25.604 1.00 97.00 172 LEU A N 1
ATOM 1271 C CA . LEU A 1 172 ? 22.077 11.855 -25.210 1.00 97.00 172 LEU A CA 1
ATOM 1272 C C . LEU A 1 172 ? 22.998 12.960 -25.722 1.00 97.00 172 LEU A C 1
ATOM 1274 O O . LEU A 1 172 ? 24.215 12.906 -25.548 1.00 97.00 172 LEU A O 1
ATOM 1278 N N . LEU A 1 173 ? 22.405 13.952 -26.372 1.00 94.88 173 LEU A N 1
ATOM 1279 C CA . LEU A 1 173 ? 23.092 15.150 -26.831 1.00 94.88 173 LEU A CA 1
ATOM 1280 C C . LEU A 1 173 ? 22.530 16.339 -26.063 1.00 94.88 173 LEU A C 1
ATOM 1282 O O . LEU A 1 173 ? 21.349 16.354 -25.711 1.00 94.88 173 LEU A O 1
ATOM 1286 N N . THR A 1 174 ? 23.367 17.340 -25.822 1.00 91.81 174 THR A N 1
ATOM 1287 C CA . THR A 1 174 ? 22.880 18.637 -25.358 1.00 91.81 174 THR A CA 1
ATOM 1288 C C . THR A 1 174 ? 22.013 19.238 -26.459 1.00 91.81 174 THR A C 1
ATOM 1290 O O . THR A 1 174 ? 22.457 19.317 -27.608 1.00 91.81 174 THR A O 1
ATOM 1293 N N . PHE A 1 175 ? 20.778 19.593 -26.108 1.00 85.06 175 PHE A N 1
ATOM 1294 C CA . PHE A 1 175 ? 19.852 20.290 -26.995 1.00 85.06 175 PHE A CA 1
ATOM 1295 C C . PHE A 1 175 ? 20.080 21.803 -26.952 1.00 85.06 175 PHE A C 1
ATOM 1297 O O . PHE A 1 175 ? 20.567 22.299 -25.908 1.00 85.06 175 PHE A O 1
#